Protein AF-A0A2T9YDT7-F1 (afdb_monomer)

Nearest PDB structures (foldseek):
  9im6-assembly1_A  TM=4.928E-01  e=2.756E+00  Homo sapiens

Mean predicted aligned error: 9.25 Å

Solvent-accessible surface area (backbone atoms only — not comparable to full-atom values): 8232 Å² total; per-residue (Å²): 131,86,78,79,76,84,79,72,53,72,66,52,49,55,39,41,59,27,27,26,85,87,45,56,68,69,45,27,51,57,24,61,72,49,42,63,63,53,52,59,74,64,73,41,48,63,58,45,51,58,42,60,77,45,43,34,58,70,54,47,46,48,38,34,56,48,8,53,52,25,41,72,71,14,84,89,35,65,70,45,24,52,54,8,51,53,30,34,51,54,33,50,52,53,52,50,52,37,63,76,50,34,44,71,74,54,26,54,51,50,52,52,53,51,32,68,66,69,77,42,94,54,68,71,64,51,53,70,74,32,44,74,57,47,49,49,49,48,45,51,68,71,63,44,77,87,74,124

Secondary structure (DSSP, 8-state):
---------HHHHHHHHHTSTTS-HHHHHHHHHHHHHHHHHH--HHHHHHHHTTS-HHHHHHHHHHHHHHHHTTTT-HHHHHHHHHHHHHHHHHHHHHHHHS-HHHHHHHHHHHHHHHT-SSTHHHHHHSHHHHHHHHHHHHHTTT--

Sequence (148 aa):
MEHKQYIPTIELLNCSKLLTKKTTDDQKIAGLMVLPYILNKESSKDAYEYVFKRMDWGFVKRIFVSGFKNIDNGSDNTSLAEKGSQYLHIASSIIALFLCNGKEDTVDLVIQNLCCALMVKSIDKILNIAEDWLENTIKVLQSGIFLN

Structure (mmCIF, N/CA/C/O backbone):
data_AF-A0A2T9YDT7-F1
#
_entry.id   AF-A0A2T9YDT7-F1
#
loop_
_atom_site.group_PDB
_atom_site.id
_atom_site.type_symbol
_atom_site.label_atom_id
_atom_site.label_alt_id
_atom_site.label_comp_id
_atom_site.label_asym_id
_atom_site.label_entity_id
_atom_site.label_seq_id
_atom_site.pdbx_PDB_ins_code
_atom_site.Cartn_x
_atom_site.Cartn_y
_atom_site.Cartn_z
_atom_site.occupancy
_atom_site.B_iso_or_equiv
_atom_site.auth_seq_id
_atom_site.auth_comp_id
_atom_site.auth_asym_id
_ato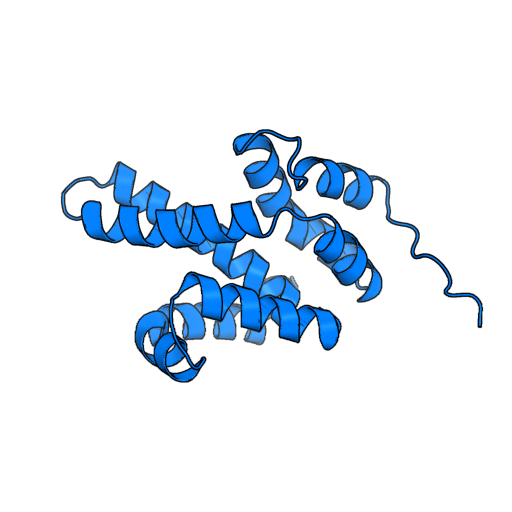m_site.auth_atom_id
_atom_site.pdbx_PDB_model_num
ATOM 1 N N . MET A 1 1 ? -27.531 4.367 13.186 1.00 39.47 1 MET A N 1
ATOM 2 C CA . MET A 1 1 ? -26.372 3.726 13.840 1.00 39.47 1 MET A CA 1
ATOM 3 C C . MET A 1 1 ? -25.201 4.674 13.692 1.00 39.47 1 MET A C 1
ATOM 5 O O . MET A 1 1 ? -24.821 4.962 12.566 1.00 39.47 1 MET A O 1
ATOM 9 N N . GLU A 1 2 ? -24.704 5.240 14.788 1.00 40.47 2 GLU A N 1
ATOM 10 C CA . GLU A 1 2 ? -23.510 6.086 14.746 1.00 40.47 2 GLU A CA 1
ATOM 11 C C . GLU A 1 2 ? -22.314 5.221 14.331 1.00 40.47 2 GLU A C 1
ATOM 13 O O . GLU A 1 2 ? -21.936 4.288 15.041 1.00 40.47 2 GLU A O 1
ATOM 18 N N . HIS A 1 3 ? -21.732 5.494 13.162 1.00 50.38 3 HIS A N 1
ATOM 19 C CA . HIS A 1 3 ? -20.431 4.938 12.815 1.00 50.38 3 HIS A CA 1
ATOM 20 C C . HIS A 1 3 ? -19.418 5.512 13.806 1.00 50.38 3 HIS A C 1
ATOM 22 O O . HIS A 1 3 ? -19.025 6.671 13.681 1.00 50.38 3 HIS A O 1
ATOM 28 N N . LYS A 1 4 ? -19.007 4.722 14.806 1.00 60.88 4 LYS A N 1
ATOM 29 C CA . LYS A 1 4 ? -17.876 5.091 15.662 1.00 60.88 4 LYS A CA 1
ATOM 30 C C . LYS A 1 4 ? -16.668 5.330 14.762 1.00 60.88 4 LYS A C 1
ATOM 32 O O . LYS A 1 4 ? -16.167 4.412 14.116 1.00 60.88 4 LYS A O 1
ATOM 37 N N . GLN A 1 5 ? -16.246 6.585 14.686 1.00 78.19 5 GLN A N 1
ATOM 38 C CA . GLN A 1 5 ? -15.074 6.986 13.932 1.00 78.19 5 GLN A CA 1
ATOM 39 C C . GLN A 1 5 ? -13.837 6.388 14.605 1.00 78.19 5 GLN A C 1
ATOM 41 O O . GLN A 1 5 ? -13.600 6.619 15.789 1.00 78.19 5 GLN A O 1
ATOM 46 N N . TYR A 1 6 ? -13.059 5.610 13.855 1.00 88.75 6 TYR A N 1
ATOM 47 C CA . TYR A 1 6 ? -11.787 5.081 14.336 1.00 88.75 6 TYR A CA 1
ATOM 48 C C . TYR A 1 6 ? -10.815 6.226 14.664 1.00 88.75 6 TYR A C 1
ATOM 50 O O . TYR A 1 6 ? -10.687 7.185 13.893 1.00 88.75 6 TYR A O 1
ATOM 58 N N . ILE A 1 7 ? -10.137 6.113 15.808 1.00 91.69 7 ILE A N 1
ATOM 59 C CA . ILE A 1 7 ? -9.177 7.095 16.315 1.00 91.69 7 ILE A CA 1
ATOM 60 C C . ILE A 1 7 ? -7.772 6.490 16.166 1.00 91.69 7 ILE A C 1
ATOM 62 O O . ILE A 1 7 ? -7.462 5.544 16.887 1.00 91.69 7 ILE A O 1
ATOM 66 N N . PRO A 1 8 ? -6.930 6.998 15.246 1.00 92.94 8 PRO A N 1
ATOM 67 C CA . PRO A 1 8 ? -5.586 6.469 15.027 1.00 92.94 8 PRO A CA 1
ATOM 68 C C . PRO A 1 8 ? -4.645 6.832 16.181 1.00 92.94 8 PRO A C 1
ATOM 70 O O . PRO A 1 8 ? -4.767 7.910 16.775 1.00 92.94 8 PRO A O 1
ATOM 73 N N . THR A 1 9 ? -3.635 5.999 16.432 1.00 95.00 9 THR A N 1
ATOM 74 C CA . THR A 1 9 ? -2.496 6.403 17.270 1.00 95.00 9 THR A CA 1
ATOM 75 C C . THR A 1 9 ? -1.742 7.587 16.655 1.00 95.00 9 THR A C 1
ATOM 77 O O . THR A 1 9 ? -1.838 7.869 15.458 1.00 95.00 9 THR A O 1
ATOM 80 N N . ILE A 1 10 ? -0.942 8.292 17.464 1.00 94.94 10 ILE A N 1
ATOM 81 C CA . ILE A 1 10 ? -0.092 9.393 16.974 1.00 94.94 10 ILE A CA 1
ATOM 82 C C . ILE A 1 10 ? 0.893 8.886 15.905 1.00 94.94 10 ILE A C 1
ATOM 84 O O . ILE A 1 10 ? 1.123 9.574 14.908 1.00 94.94 10 ILE A O 1
ATOM 88 N N . GLU A 1 11 ? 1.434 7.677 16.082 1.00 95.81 11 GLU A N 1
ATOM 89 C CA . GLU A 1 11 ? 2.342 7.030 15.127 1.00 95.81 11 GLU A CA 1
ATOM 90 C C . GLU A 1 11 ? 1.651 6.803 13.776 1.00 95.81 11 GLU A C 1
ATOM 92 O O . GLU A 1 11 ? 2.143 7.265 12.742 1.00 95.81 11 GLU A O 1
ATOM 97 N N . LEU A 1 12 ? 0.465 6.183 13.783 1.00 95.81 12 LEU A N 1
ATOM 98 C CA . LEU A 1 12 ? -0.314 5.936 12.571 1.00 95.81 12 LEU A CA 1
ATOM 99 C C . LEU A 1 12 ? -0.787 7.234 11.916 1.00 95.81 12 LEU A C 1
ATOM 101 O O . LEU A 1 12 ? -0.746 7.373 10.692 1.00 95.81 12 LEU A O 1
ATOM 105 N N . LEU A 1 13 ? -1.193 8.220 12.717 1.00 95.69 13 LEU A N 1
ATOM 106 C CA . LEU A 1 13 ? -1.575 9.539 12.231 1.00 95.69 13 LEU A CA 1
ATOM 107 C C . LEU A 1 13 ? -0.414 10.200 11.482 1.00 95.69 13 LEU A C 1
ATOM 109 O O . LEU A 1 13 ? -0.606 10.678 10.363 1.00 95.69 13 LEU A O 1
ATOM 113 N N . ASN A 1 14 ? 0.783 10.211 12.065 1.00 96.06 14 ASN A N 1
ATOM 114 C CA . ASN A 1 14 ? 1.959 10.818 11.449 1.00 96.06 14 ASN A CA 1
ATOM 115 C C . ASN A 1 14 ? 2.399 10.061 10.195 1.00 96.06 14 ASN A C 1
ATOM 117 O O . ASN A 1 14 ? 2.615 10.698 9.165 1.00 96.06 14 ASN A O 1
ATOM 121 N N . CYS A 1 15 ? 2.431 8.728 10.239 1.00 96.69 15 CYS A N 1
ATOM 122 C CA . CYS A 1 15 ? 2.699 7.903 9.064 1.00 96.69 15 CYS A CA 1
ATOM 123 C C . CYS A 1 15 ? 1.690 8.196 7.941 1.00 96.69 15 CYS A C 1
ATOM 125 O O . CYS A 1 15 ? 2.082 8.509 6.820 1.00 96.69 15 CYS A O 1
ATOM 127 N N . SER A 1 16 ? 0.388 8.230 8.245 1.00 95.12 16 SER A N 1
ATOM 128 C CA . SER A 1 16 ? -0.658 8.473 7.242 1.00 95.12 16 SER A CA 1
ATOM 129 C C . SER A 1 16 ? -0.547 9.835 6.548 1.00 95.12 16 SER A C 1
ATOM 131 O O . SER A 1 16 ? -0.898 9.946 5.375 1.00 95.12 16 SER A O 1
ATOM 133 N N . LYS A 1 17 ? -0.012 10.866 7.222 1.00 96.12 17 LYS A N 1
ATOM 134 C CA . LYS A 1 17 ? 0.245 12.181 6.608 1.00 96.12 17 LYS A CA 1
ATOM 135 C C . LYS A 1 17 ? 1.316 12.100 5.521 1.00 96.12 17 LYS A C 1
ATOM 137 O O . LYS A 1 17 ? 1.173 12.766 4.495 1.00 96.12 17 LYS A O 1
ATOM 142 N N . LEU A 1 18 ? 2.338 11.263 5.723 1.00 97.12 18 LEU A N 1
ATOM 143 C CA . LEU A 1 18 ? 3.418 11.033 4.758 1.00 97.12 18 LEU A CA 1
ATOM 144 C C . LEU A 1 18 ? 2.925 10.363 3.475 1.00 97.12 18 LEU A C 1
ATOM 146 O O . LEU A 1 18 ? 3.512 10.568 2.419 1.00 97.12 18 LEU A O 1
ATOM 150 N N . LEU A 1 19 ? 1.837 9.598 3.558 1.00 96.50 19 LEU A N 1
ATOM 151 C CA . LEU A 1 19 ? 1.317 8.778 2.465 1.00 96.50 19 LEU A CA 1
ATOM 152 C C . LEU A 1 19 ? 0.337 9.513 1.544 1.00 96.50 19 LEU A C 1
ATOM 154 O O . LEU A 1 19 ? -0.165 8.921 0.592 1.00 96.50 19 LEU A O 1
ATOM 158 N N . THR A 1 20 ? 0.033 10.783 1.817 1.00 95.06 20 THR A N 1
ATOM 159 C CA . THR A 1 20 ? -0.957 11.544 1.043 1.00 95.06 20 THR A CA 1
ATOM 160 C C . THR A 1 20 ? -0.388 12.085 -0.271 1.00 95.06 20 THR A C 1
ATOM 162 O O . THR A 1 20 ? 0.817 12.201 -0.458 1.00 95.06 20 THR A O 1
ATOM 165 N N . LYS A 1 21 ? -1.261 12.536 -1.180 1.00 92.19 21 LYS A N 1
ATOM 166 C CA . LYS A 1 21 ? -0.855 13.185 -2.445 1.00 92.19 21 LYS A CA 1
ATOM 167 C C . LYS A 1 21 ? -0.039 14.478 -2.272 1.00 92.19 21 LYS A C 1
ATOM 169 O O . LYS A 1 21 ? 0.529 14.959 -3.244 1.00 92.19 21 LYS A O 1
ATOM 174 N N . LYS A 1 22 ? -0.027 15.076 -1.075 1.00 93.50 22 LYS A N 1
ATOM 175 C CA . LYS A 1 22 ? 0.592 16.387 -0.808 1.00 93.50 22 LYS A CA 1
ATOM 176 C C . LYS A 1 22 ? 2.076 16.306 -0.438 1.00 93.50 22 LYS A C 1
ATOM 178 O O . LYS A 1 22 ? 2.717 17.344 -0.324 1.00 93.50 22 LYS A O 1
ATOM 183 N N . THR A 1 23 ? 2.602 15.110 -0.202 1.00 95.12 23 THR A N 1
ATOM 184 C CA . THR A 1 23 ? 3.982 14.891 0.248 1.00 95.12 23 THR A CA 1
ATOM 185 C C . THR A 1 23 ? 4.903 14.561 -0.918 1.00 95.12 23 THR A C 1
ATOM 187 O O . THR A 1 23 ? 4.444 14.277 -2.029 1.00 95.12 23 THR A O 1
ATOM 190 N N . THR A 1 24 ? 6.215 14.602 -0.692 1.00 96.56 24 THR A N 1
ATOM 191 C CA . THR A 1 24 ? 7.211 14.191 -1.692 1.00 96.56 24 THR A CA 1
ATOM 192 C C . THR A 1 24 ? 7.227 12.673 -1.859 1.00 96.56 24 THR A C 1
ATOM 194 O O . THR A 1 24 ? 6.625 11.939 -1.073 1.00 96.56 24 THR A O 1
ATOM 197 N N . ASP A 1 25 ? 7.864 12.171 -2.913 1.00 94.69 25 ASP A N 1
ATOM 198 C CA . ASP A 1 25 ? 7.962 10.724 -3.125 1.00 94.69 25 ASP A CA 1
ATOM 199 C C . ASP A 1 25 ? 8.876 10.060 -2.082 1.00 94.69 25 ASP A C 1
ATOM 201 O O . ASP A 1 25 ? 8.504 9.018 -1.550 1.00 94.69 25 ASP A O 1
ATOM 205 N N . ASP A 1 26 ? 9.965 10.711 -1.661 1.00 94.88 26 ASP A N 1
ATOM 206 C CA . ASP A 1 26 ? 10.828 10.217 -0.572 1.00 94.88 26 ASP A CA 1
ATOM 207 C C . ASP A 1 26 ? 10.072 10.090 0.757 1.00 94.88 26 ASP A C 1
ATOM 209 O O . ASP A 1 26 ? 10.209 9.097 1.472 1.00 94.88 26 ASP A O 1
ATOM 213 N N . GLN A 1 27 ? 9.210 11.064 1.070 1.00 96.56 27 GLN A N 1
ATOM 214 C CA . GLN A 1 27 ? 8.346 11.007 2.251 1.00 96.56 27 GLN A CA 1
ATOM 215 C C . GLN A 1 27 ? 7.366 9.834 2.176 1.00 96.56 27 GLN A C 1
ATOM 217 O O . GLN A 1 27 ? 7.162 9.146 3.177 1.00 96.56 27 GLN A O 1
ATOM 222 N N . LYS A 1 28 ? 6.782 9.577 0.999 1.00 97.12 28 LYS A N 1
ATOM 223 C CA . LYS A 1 28 ? 5.896 8.424 0.804 1.00 97.12 28 LYS A CA 1
ATOM 224 C C . LYS A 1 28 ? 6.660 7.114 0.947 1.00 97.12 28 LYS A C 1
ATOM 226 O O . LYS A 1 28 ? 6.160 6.233 1.632 1.00 97.12 28 LYS A O 1
ATOM 231 N N . ILE A 1 29 ? 7.858 6.987 0.369 1.00 95.19 29 ILE A N 1
ATOM 232 C CA . ILE A 1 29 ? 8.700 5.789 0.529 1.00 95.19 29 ILE A CA 1
ATOM 233 C C . ILE A 1 29 ? 8.994 5.541 2.005 1.00 95.19 29 ILE A C 1
ATOM 235 O O . ILE A 1 29 ? 8.716 4.449 2.494 1.00 95.19 29 ILE A O 1
ATOM 239 N N . ALA A 1 30 ? 9.465 6.559 2.730 1.00 95.06 30 ALA A N 1
ATOM 240 C CA . ALA A 1 30 ? 9.722 6.443 4.162 1.00 95.06 30 ALA A CA 1
ATOM 241 C C . ALA A 1 30 ? 8.463 6.001 4.928 1.00 95.06 30 ALA A C 1
ATOM 243 O O . ALA A 1 30 ? 8.529 5.096 5.756 1.00 95.06 30 ALA A O 1
ATOM 244 N N . GLY A 1 31 ? 7.304 6.585 4.601 1.00 96.25 31 GLY A N 1
ATOM 245 C CA . GLY A 1 31 ? 6.013 6.188 5.157 1.00 96.25 31 GLY A CA 1
ATOM 246 C C . GLY A 1 31 ? 5.658 4.726 4.872 1.00 96.25 31 GLY A C 1
ATOM 247 O O . GLY A 1 31 ? 5.283 4.007 5.793 1.00 96.25 31 GLY A O 1
ATOM 248 N N . LEU A 1 32 ? 5.799 4.265 3.625 1.00 95.38 32 LEU A N 1
ATOM 249 C CA . LEU A 1 32 ? 5.474 2.891 3.224 1.00 95.38 32 LEU A CA 1
ATOM 250 C C . LEU A 1 32 ? 6.410 1.867 3.877 1.00 95.38 32 LEU A C 1
ATOM 252 O O . LEU A 1 32 ? 5.961 0.784 4.230 1.00 95.38 32 LEU A O 1
ATOM 256 N N . MET A 1 33 ? 7.684 2.203 4.086 1.00 92.69 33 MET A N 1
ATOM 257 C CA . MET A 1 33 ? 8.638 1.300 4.738 1.00 92.69 33 MET A CA 1
ATOM 258 C C . MET A 1 33 ? 8.305 1.050 6.213 1.00 92.69 33 MET A C 1
ATOM 260 O O . MET A 1 33 ? 8.492 -0.060 6.702 1.00 92.69 33 MET A O 1
ATOM 264 N N . VAL A 1 34 ? 7.799 2.060 6.930 1.00 93.94 34 VAL A N 1
ATOM 265 C CA . VAL A 1 34 ? 7.464 1.927 8.362 1.00 93.94 34 VAL A CA 1
ATOM 266 C C . VAL A 1 34 ? 6.025 1.476 8.608 1.00 93.94 34 VAL A C 1
ATOM 268 O O . VAL A 1 34 ? 5.712 0.978 9.690 1.00 93.94 34 VAL A O 1
ATOM 271 N N . LEU A 1 35 ? 5.138 1.645 7.624 1.00 94.81 35 LEU A N 1
ATOM 272 C CA . LEU A 1 35 ? 3.708 1.386 7.769 1.00 94.81 35 LEU A CA 1
ATOM 273 C C . LEU A 1 35 ? 3.374 -0.043 8.251 1.00 94.81 35 LEU A C 1
ATOM 275 O O . LEU A 1 35 ? 2.557 -0.143 9.170 1.00 94.81 35 LEU A O 1
ATOM 279 N N . PRO A 1 36 ? 3.971 -1.132 7.712 1.00 91.31 36 PRO A N 1
ATOM 280 C CA . PRO A 1 36 ? 3.655 -2.492 8.154 1.00 91.31 36 PRO A CA 1
ATOM 281 C C . PRO A 1 36 ? 3.874 -2.688 9.654 1.00 91.31 36 PRO A C 1
ATOM 283 O O . PRO A 1 36 ? 3.031 -3.261 10.338 1.00 91.31 36 PRO A O 1
ATOM 286 N N . TYR A 1 37 ? 4.969 -2.141 10.183 1.00 90.44 37 TYR A N 1
ATOM 287 C CA . TYR A 1 37 ? 5.299 -2.229 11.601 1.00 90.44 37 TYR A CA 1
ATOM 288 C C . TYR A 1 37 ? 4.271 -1.505 12.480 1.00 90.44 37 TYR A C 1
ATOM 290 O O . TYR A 1 37 ? 3.841 -2.039 13.502 1.00 90.44 37 TYR A O 1
ATOM 298 N N . ILE A 1 38 ? 3.834 -0.310 12.071 1.00 93.00 38 ILE A N 1
ATOM 299 C CA . ILE A 1 38 ? 2.837 0.469 12.819 1.00 93.00 38 ILE A CA 1
ATOM 300 C C . ILE A 1 38 ? 1.473 -0.234 12.794 1.00 93.00 38 ILE A C 1
ATOM 302 O O . ILE A 1 38 ? 0.827 -0.366 13.831 1.00 93.00 38 ILE A O 1
ATOM 306 N N . LEU A 1 39 ? 1.042 -0.729 11.629 1.00 90.19 39 LEU A N 1
ATOM 307 C CA . LEU A 1 39 ? -0.242 -1.424 11.498 1.00 90.19 39 LEU A CA 1
ATOM 308 C C . LEU A 1 39 ? -0.270 -2.768 12.239 1.00 90.19 39 LEU A C 1
ATOM 310 O O . LEU A 1 39 ? -1.309 -3.123 12.797 1.00 90.19 39 LEU A O 1
ATOM 314 N N . ASN A 1 40 ? 0.860 -3.478 12.315 1.00 85.88 40 ASN A N 1
ATOM 315 C CA . ASN A 1 40 ? 0.961 -4.716 13.088 1.00 85.88 40 ASN A CA 1
ATOM 316 C C . ASN A 1 40 ? 0.707 -4.467 14.588 1.00 85.88 40 ASN A C 1
ATOM 318 O O . ASN A 1 40 ? -0.051 -5.200 15.222 1.00 85.88 40 ASN A O 1
ATOM 322 N N . LYS A 1 41 ? 1.246 -3.372 15.147 1.00 86.25 41 LYS A N 1
ATOM 323 C CA . LYS A 1 41 ? 0.999 -2.985 16.550 1.00 86.25 41 LYS A CA 1
ATOM 324 C C . LYS A 1 41 ? -0.464 -2.674 16.849 1.00 86.25 41 LYS A C 1
ATOM 326 O O . LYS A 1 41 ? -0.935 -2.966 17.942 1.00 86.25 41 LYS A O 1
ATOM 331 N N . GLU A 1 42 ? -1.165 -2.049 15.908 1.00 82.25 42 GLU A N 1
ATOM 332 C CA . GLU A 1 42 ? -2.571 -1.673 16.086 1.00 82.25 42 GLU A CA 1
ATOM 333 C C . GLU A 1 42 ? -3.510 -2.886 16.000 1.00 82.25 42 GLU A C 1
ATOM 335 O O . GLU A 1 42 ? -4.569 -2.874 16.624 1.00 82.25 42 GLU A O 1
ATOM 340 N N . SER A 1 43 ? -3.136 -3.930 15.241 1.00 76.25 43 SER A N 1
ATOM 341 C CA . SER A 1 43 ? -3.872 -5.205 15.125 1.00 76.25 43 SER A CA 1
ATOM 342 C C . SER A 1 43 ? -5.390 -5.044 14.890 1.00 76.25 43 SER A C 1
ATOM 344 O O . SER A 1 43 ? -6.201 -5.861 15.325 1.00 76.25 43 SER A O 1
ATOM 346 N N . SER A 1 44 ? -5.799 -3.983 14.184 1.00 86.69 44 SER A N 1
ATOM 347 C CA . SER A 1 44 ? -7.206 -3.623 13.968 1.00 86.69 44 SER A CA 1
ATOM 348 C C . SER A 1 44 ? -7.502 -3.378 12.495 1.00 86.69 44 SER A C 1
ATOM 350 O O . SER A 1 44 ? -6.893 -2.506 11.880 1.00 86.69 44 SER A O 1
ATOM 352 N N . LYS A 1 45 ? -8.509 -4.071 11.941 1.00 87.25 45 LYS A N 1
ATOM 353 C CA . LYS A 1 45 ? -8.977 -3.867 10.553 1.00 87.25 45 LYS A CA 1
ATOM 354 C C . LYS A 1 45 ? -9.408 -2.422 10.268 1.00 87.25 45 LYS A C 1
ATOM 356 O O . LYS A 1 45 ? -9.306 -1.964 9.131 1.00 87.25 45 LYS A O 1
ATOM 361 N N . ASP A 1 46 ? -9.862 -1.687 11.284 1.00 91.19 46 ASP A N 1
ATOM 362 C CA . ASP A 1 46 ? -10.213 -0.270 11.144 1.00 91.19 46 ASP A CA 1
ATOM 363 C C . ASP A 1 46 ? -8.984 0.622 10.910 1.00 91.19 46 ASP A C 1
ATOM 365 O O . ASP A 1 46 ? -9.086 1.620 10.195 1.00 91.19 46 ASP A O 1
ATOM 369 N N . ALA A 1 47 ? -7.814 0.243 11.437 1.00 92.81 47 ALA A N 1
ATOM 370 C CA . ALA A 1 47 ? -6.551 0.941 11.197 1.00 92.81 47 ALA A CA 1
ATOM 371 C C . ALA A 1 47 ? -6.113 0.815 9.730 1.00 92.81 47 ALA A C 1
ATOM 373 O O . ALA A 1 47 ? -5.738 1.807 9.099 1.00 92.81 47 ALA A O 1
ATOM 374 N N . TYR A 1 48 ? -6.241 -0.387 9.155 1.00 92.19 48 TYR A N 1
ATOM 375 C CA . TYR A 1 48 ? -5.998 -0.619 7.729 1.00 92.19 48 TYR A CA 1
ATOM 376 C C . TYR A 1 48 ? -6.943 0.240 6.882 1.00 92.19 48 TYR A C 1
ATOM 378 O O . TYR A 1 48 ? -6.489 1.020 6.049 1.00 92.19 48 TYR A O 1
ATOM 386 N N . GLU A 1 49 ? -8.247 0.205 7.155 1.00 91.88 49 GLU A N 1
ATOM 387 C CA . GLU A 1 49 ? -9.241 1.025 6.451 1.00 91.88 49 GLU A CA 1
ATOM 388 C C . GLU A 1 49 ? -8.943 2.538 6.553 1.00 91.88 49 GLU A C 1
ATOM 390 O O . GLU A 1 49 ? -9.073 3.292 5.583 1.00 91.88 49 GLU A O 1
ATOM 395 N N . TYR A 1 50 ? -8.512 2.999 7.732 1.00 93.88 50 TYR A N 1
ATOM 396 C CA . TYR A 1 50 ? -8.142 4.391 7.978 1.00 93.88 50 TYR A CA 1
ATOM 397 C C . TYR A 1 50 ? -6.983 4.852 7.086 1.00 93.88 50 TYR A C 1
ATOM 399 O O . TYR A 1 50 ? -7.049 5.955 6.522 1.00 93.88 50 TYR A O 1
ATOM 407 N N . VAL A 1 51 ? -5.937 4.030 6.957 1.00 94.69 51 VAL A N 1
ATOM 408 C CA . VAL A 1 51 ? -4.775 4.331 6.110 1.00 94.69 51 VAL A CA 1
ATOM 409 C C . VAL A 1 51 ? -5.128 4.193 4.638 1.00 94.69 51 VAL A C 1
ATOM 411 O O . VAL A 1 51 ? -4.792 5.086 3.859 1.00 94.69 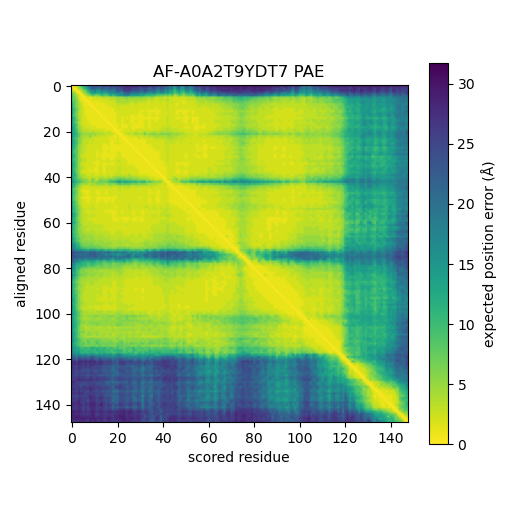51 VAL A O 1
ATOM 414 N N . PHE A 1 52 ? -5.852 3.135 4.270 1.00 93.12 52 PHE A N 1
ATOM 415 C CA . PHE A 1 52 ? -6.267 2.854 2.898 1.00 93.12 52 PHE A CA 1
ATOM 416 C C . PHE A 1 52 ? -6.903 4.084 2.242 1.00 93.12 52 PHE A C 1
ATOM 418 O O . PHE A 1 52 ? -6.502 4.491 1.154 1.00 93.12 52 PHE A O 1
ATOM 425 N N . LYS A 1 53 ? -7.835 4.734 2.952 1.00 91.19 53 LYS A N 1
ATOM 426 C CA . LYS A 1 53 ? -8.562 5.926 2.485 1.00 91.19 53 LYS A CA 1
ATOM 427 C C . LYS A 1 53 ? -7.696 7.175 2.295 1.00 91.19 53 LYS A C 1
ATOM 429 O O . LYS A 1 53 ? -8.113 8.102 1.606 1.00 91.19 53 LYS A O 1
ATOM 434 N N . ARG A 1 54 ? -6.531 7.247 2.940 1.00 92.62 54 ARG A N 1
ATOM 435 C CA . ARG A 1 54 ? -5.637 8.424 2.927 1.00 92.62 54 ARG A CA 1
ATOM 436 C C . ARG A 1 54 ? -4.430 8.245 2.020 1.00 92.62 54 ARG A C 1
ATOM 438 O O . ARG A 1 54 ? -3.834 9.239 1.604 1.00 92.62 54 ARG A O 1
ATOM 445 N N . MET A 1 55 ? -4.068 6.999 1.746 1.00 93.56 55 MET A N 1
ATOM 446 C CA . MET A 1 55 ? -2.891 6.653 0.975 1.00 93.56 55 MET A CA 1
ATOM 447 C C . MET A 1 55 ? -3.047 7.043 -0.497 1.00 93.56 55 MET A C 1
ATOM 449 O O . MET A 1 55 ? -4.078 6.809 -1.129 1.00 93.56 55 MET A O 1
ATOM 453 N N . ASP A 1 56 ? -1.993 7.622 -1.068 1.00 94.44 56 ASP A N 1
ATOM 454 C CA . ASP A 1 56 ? -1.884 7.846 -2.503 1.00 94.44 56 ASP A CA 1
ATOM 455 C C . ASP A 1 56 ? -1.594 6.523 -3.224 1.00 94.44 56 ASP A C 1
ATOM 457 O O . ASP A 1 56 ? -0.456 6.198 -3.564 1.00 94.44 56 ASP A O 1
ATOM 461 N N . TRP A 1 57 ? -2.648 5.760 -3.502 1.00 89.75 57 TRP A N 1
ATOM 462 C CA . TRP A 1 57 ? -2.575 4.545 -4.319 1.00 89.75 57 TRP A CA 1
ATOM 463 C C . TRP A 1 57 ? -2.026 4.799 -5.728 1.00 89.75 57 TRP A C 1
ATOM 465 O O . TRP A 1 57 ? -1.423 3.911 -6.331 1.00 89.75 57 TRP A O 1
ATOM 475 N N . GLY A 1 58 ? -2.156 6.031 -6.234 1.00 89.81 58 GLY A N 1
ATOM 476 C CA . GLY A 1 58 ? -1.514 6.442 -7.475 1.00 89.81 58 GLY A CA 1
ATOM 477 C C . GLY A 1 58 ? 0.009 6.364 -7.378 1.00 89.81 58 GLY A C 1
ATOM 478 O O . GLY A 1 58 ? 0.653 5.950 -8.338 1.00 89.81 58 GLY A O 1
ATOM 479 N N . PHE A 1 59 ? 0.591 6.710 -6.228 1.00 93.88 59 PHE A N 1
ATOM 480 C CA . PHE A 1 59 ? 2.023 6.554 -5.983 1.00 93.88 59 PHE A CA 1
ATOM 481 C C . PHE A 1 59 ? 2.436 5.084 -5.884 1.00 93.88 59 PHE A C 1
ATOM 483 O O . PHE A 1 59 ? 3.378 4.696 -6.570 1.00 93.88 59 PHE A O 1
ATOM 490 N N . VAL A 1 60 ? 1.702 4.258 -5.127 1.00 90.94 60 VAL A N 1
ATOM 491 C CA . VAL A 1 60 ? 1.969 2.806 -5.023 1.00 90.94 60 VAL A CA 1
ATOM 492 C C . VAL A 1 60 ? 1.981 2.160 -6.414 1.00 90.94 60 VAL A C 1
ATOM 494 O O . VAL A 1 60 ? 2.920 1.451 -6.769 1.00 90.94 60 VAL A O 1
ATOM 497 N N . LYS A 1 61 ? 1.004 2.501 -7.263 1.00 85.19 61 LYS A N 1
ATOM 498 C CA . LYS A 1 61 ? 0.975 2.079 -8.670 1.00 85.19 61 LYS A CA 1
ATOM 499 C C . LYS A 1 61 ? 2.188 2.582 -9.462 1.00 85.19 61 LYS A C 1
ATOM 501 O O . LYS A 1 61 ? 2.755 1.817 -10.239 1.00 85.19 61 LYS A O 1
ATOM 506 N N . ARG A 1 62 ? 2.598 3.847 -9.293 1.00 88.50 62 ARG A N 1
ATOM 507 C CA . ARG A 1 62 ? 3.766 4.412 -9.997 1.00 88.50 62 ARG A CA 1
ATOM 508 C C . ARG A 1 62 ? 5.055 3.676 -9.642 1.00 88.50 62 ARG A C 1
ATOM 510 O O . ARG A 1 62 ? 5.799 3.349 -10.564 1.00 88.50 62 ARG A O 1
ATOM 517 N N . ILE A 1 63 ? 5.315 3.403 -8.361 1.00 89.62 63 ILE A N 1
ATOM 518 C CA . ILE A 1 63 ? 6.535 2.687 -7.953 1.00 89.62 63 ILE A CA 1
ATOM 519 C C . ILE A 1 63 ? 6.501 1.230 -8.419 1.00 89.62 63 ILE A C 1
ATOM 521 O O . ILE A 1 63 ? 7.514 0.742 -8.903 1.00 89.62 63 ILE A O 1
ATOM 525 N N . PHE A 1 64 ? 5.334 0.582 -8.409 1.00 82.38 64 PHE A N 1
ATOM 526 C CA . PHE A 1 64 ? 5.179 -0.775 -8.930 1.00 82.38 64 PHE A CA 1
ATOM 527 C C . PHE A 1 64 ? 5.499 -0.851 -10.433 1.00 82.38 64 PHE A C 1
ATOM 529 O O . PHE A 1 64 ? 6.352 -1.621 -10.856 1.00 82.38 64 PHE A O 1
ATOM 536 N N . VAL A 1 65 ? 4.904 0.026 -11.251 1.00 79.75 65 VAL A N 1
ATOM 537 C CA . VAL A 1 65 ? 5.175 0.074 -12.703 1.00 79.75 65 VAL A CA 1
ATOM 538 C C . VAL A 1 65 ? 6.618 0.489 -13.005 1.00 79.75 65 VAL A C 1
ATOM 540 O O . VAL A 1 65 ? 7.240 -0.050 -13.918 1.00 79.75 65 VAL A O 1
ATOM 543 N N . SER A 1 66 ? 7.164 1.450 -12.255 1.00 82.69 66 SER A N 1
ATOM 544 C CA . SER A 1 66 ? 8.562 1.880 -12.415 1.00 82.69 66 SER A CA 1
ATOM 545 C C . SER A 1 66 ? 9.538 0.769 -12.042 1.00 82.69 66 SER A C 1
ATOM 547 O O . SER A 1 66 ? 10.582 0.647 -12.670 1.00 82.69 66 SER A O 1
ATOM 549 N N . GLY A 1 67 ? 9.179 -0.052 -11.057 1.00 78.38 67 GLY A N 1
ATOM 550 C CA . GLY A 1 67 ? 9.930 -1.225 -10.647 1.00 78.38 67 GLY A CA 1
ATOM 551 C C . GLY A 1 67 ? 10.159 -2.200 -11.801 1.00 78.38 67 GLY A C 1
ATOM 552 O O . GLY A 1 67 ? 11.309 -2.482 -12.124 1.00 78.38 67 GLY A O 1
ATOM 553 N N . PHE A 1 68 ? 9.088 -2.608 -12.493 1.00 74.06 68 PHE A N 1
ATOM 554 C CA . PHE A 1 68 ? 9.186 -3.463 -13.686 1.00 74.06 68 PHE A CA 1
ATOM 555 C C . PHE A 1 68 ? 10.045 -2.829 -14.780 1.00 74.06 68 PHE A C 1
ATOM 557 O O . PHE A 1 68 ? 11.001 -3.438 -15.244 1.00 74.06 68 PHE A O 1
ATOM 564 N N . LYS A 1 69 ? 9.782 -1.561 -15.121 1.00 74.81 69 LYS A N 1
ATOM 565 C CA . LYS A 1 69 ? 10.555 -0.850 -16.152 1.00 74.81 69 LYS A CA 1
ATOM 566 C C . LYS A 1 69 ? 12.047 -0.781 -15.836 1.00 74.81 69 LYS A C 1
ATOM 568 O O . LYS A 1 69 ? 12.863 -0.845 -16.747 1.00 74.81 69 LYS A O 1
ATOM 573 N N . ASN A 1 70 ? 12.409 -0.590 -14.572 1.00 74.25 70 ASN A N 1
ATOM 574 C CA . ASN A 1 70 ? 13.805 -0.490 -14.158 1.00 74.25 70 ASN A CA 1
ATOM 575 C C . ASN A 1 70 ? 14.518 -1.847 -14.182 1.00 74.25 70 ASN A C 1
ATOM 577 O O . ASN A 1 70 ? 15.715 -1.876 -14.443 1.00 74.25 70 ASN A O 1
ATOM 581 N N . ILE A 1 71 ? 13.798 -2.944 -13.931 1.00 68.62 71 ILE A N 1
ATOM 582 C CA . ILE A 1 71 ? 14.331 -4.302 -14.093 1.00 68.62 71 ILE A CA 1
ATOM 583 C C . ILE A 1 71 ? 14.515 -4.618 -15.578 1.00 68.62 71 ILE A C 1
ATOM 585 O O . ILE A 1 71 ? 15.611 -5.004 -15.974 1.00 68.62 71 ILE A O 1
ATOM 589 N N . ASP A 1 72 ? 13.499 -4.367 -16.406 1.00 65.12 72 ASP A N 1
ATOM 590 C CA . ASP A 1 72 ? 13.545 -4.649 -17.847 1.00 65.12 72 ASP A CA 1
ATOM 591 C C . ASP A 1 72 ? 14.653 -3.854 -18.556 1.00 65.12 72 ASP A C 1
ATOM 593 O O . ASP A 1 72 ? 15.375 -4.385 -19.396 1.00 65.12 72 ASP A O 1
ATOM 597 N N . ASN A 1 73 ? 14.829 -2.580 -18.187 1.00 69.50 73 ASN A N 1
ATOM 598 C CA . ASN A 1 73 ? 15.880 -1.713 -18.733 1.00 69.50 73 ASN A CA 1
ATOM 599 C C . ASN A 1 73 ? 17.232 -1.863 -18.007 1.00 69.50 73 ASN A C 1
ATOM 601 O O . ASN A 1 73 ? 18.200 -1.188 -18.357 1.00 69.50 73 ASN A O 1
ATOM 605 N N . GLY A 1 74 ? 17.285 -2.674 -16.950 1.00 60.97 74 GLY A N 1
ATOM 606 C CA . GLY A 1 74 ? 18.430 -2.818 -16.055 1.00 60.97 74 GLY A CA 1
ATOM 607 C C . GLY A 1 74 ? 19.391 -3.939 -16.437 1.00 60.97 74 GLY A C 1
ATOM 608 O O . GLY A 1 74 ? 20.314 -4.187 -15.665 1.00 60.97 74 GLY A O 1
ATOM 609 N N . SER A 1 75 ? 19.213 -4.595 -17.593 1.0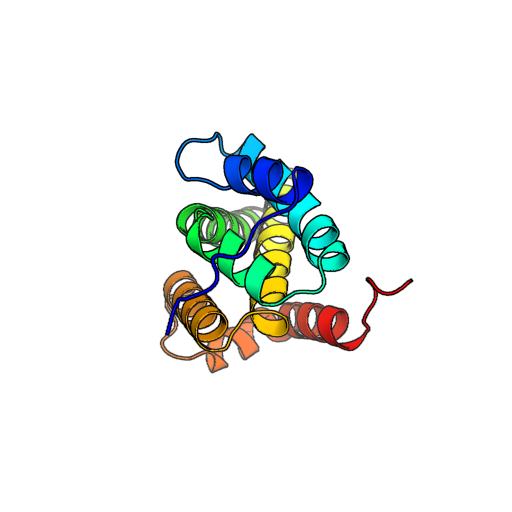0 60.34 75 SER A N 1
ATOM 610 C CA . SER A 1 75 ? 20.018 -5.756 -18.017 1.00 60.34 75 SER A 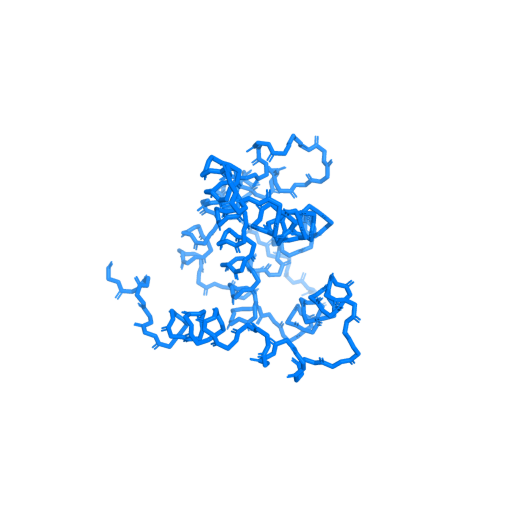CA 1
ATOM 611 C C . SER A 1 75 ? 21.531 -5.511 -17.962 1.00 60.34 75 SER A C 1
ATOM 613 O O . SER A 1 75 ? 22.275 -6.433 -17.646 1.00 60.34 75 SER A O 1
ATOM 615 N N . ASP A 1 76 ? 21.961 -4.262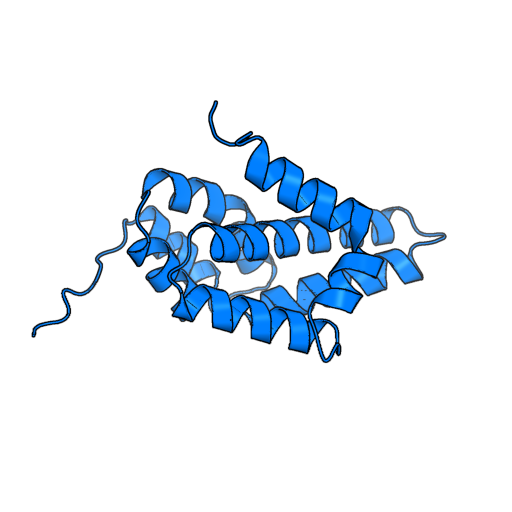 -18.177 1.00 62.41 76 ASP A N 1
ATOM 616 C CA . ASP A 1 76 ? 23.370 -3.842 -18.152 1.00 62.41 76 ASP A CA 1
ATOM 617 C C . ASP A 1 76 ? 23.685 -2.788 -17.067 1.00 62.41 76 ASP A C 1
ATOM 619 O O . ASP A 1 76 ? 24.811 -2.294 -16.978 1.00 62.41 76 ASP A O 1
ATOM 623 N N . ASN A 1 77 ? 22.706 -2.407 -16.234 1.00 76.44 77 ASN A N 1
ATOM 624 C CA . ASN A 1 77 ? 22.865 -1.383 -15.195 1.00 76.44 77 ASN A CA 1
ATOM 625 C C . ASN A 1 77 ? 22.361 -1.885 -13.838 1.00 76.44 77 ASN A C 1
ATOM 627 O O . ASN A 1 77 ? 21.193 -1.709 -13.477 1.00 76.44 77 ASN A O 1
ATOM 631 N N . THR A 1 78 ? 23.288 -2.444 -13.059 1.00 79.00 78 THR A N 1
ATOM 632 C CA . THR A 1 78 ? 23.035 -3.021 -11.732 1.00 79.00 78 THR A CA 1
ATOM 633 C C . THR A 1 78 ? 22.317 -2.053 -10.792 1.00 79.00 78 THR A C 1
ATOM 635 O O . THR A 1 78 ? 21.369 -2.445 -10.121 1.00 79.00 78 THR A O 1
ATOM 638 N N . SER A 1 79 ? 22.686 -0.768 -10.789 1.00 82.25 79 SER A N 1
ATOM 639 C CA . SER A 1 79 ? 22.058 0.229 -9.909 1.00 82.25 79 SER A CA 1
ATOM 640 C C . SER A 1 79 ? 20.587 0.474 -10.261 1.00 82.25 79 SER A C 1
ATOM 642 O O . SER A 1 79 ? 19.743 0.653 -9.377 1.00 82.25 79 SER A O 1
ATOM 644 N N . LEU A 1 80 ? 20.254 0.458 -11.555 1.00 75.31 80 LEU A N 1
ATOM 645 C CA . LEU A 1 80 ? 18.874 0.612 -12.007 1.00 75.31 80 LEU A CA 1
ATOM 646 C C . LEU A 1 80 ? 18.039 -0.621 -11.643 1.00 75.31 80 LEU A C 1
ATOM 648 O O . LEU A 1 80 ? 16.932 -0.468 -11.122 1.00 75.31 80 LEU A O 1
ATOM 652 N N . ALA A 1 81 ? 18.592 -1.820 -11.843 1.00 71.56 81 ALA A N 1
ATOM 653 C CA . ALA A 1 81 ? 17.950 -3.077 -11.471 1.00 71.56 81 ALA A CA 1
ATOM 654 C C . ALA A 1 81 ? 17.704 -3.175 -9.952 1.00 71.56 81 ALA A C 1
ATOM 656 O O . ALA A 1 81 ? 16.599 -3.519 -9.528 1.00 71.56 81 ALA A O 1
ATOM 657 N N . GLU A 1 82 ? 18.679 -2.788 -9.122 1.00 76.12 82 GLU A N 1
ATOM 658 C CA . GLU A 1 82 ? 18.546 -2.727 -7.658 1.00 76.12 82 GLU A CA 1
ATOM 659 C C . GLU A 1 82 ? 17.423 -1.781 -7.227 1.00 76.12 82 GLU A C 1
ATOM 661 O O . GLU A 1 82 ? 16.562 -2.145 -6.421 1.00 76.12 82 GLU A O 1
ATOM 666 N N . LYS A 1 83 ? 17.378 -0.578 -7.809 1.00 80.44 83 LYS A N 1
ATOM 667 C CA . LYS A 1 83 ? 16.306 0.389 -7.550 1.00 80.44 83 LYS A CA 1
ATOM 668 C C . LYS A 1 83 ? 14.940 -0.154 -7.976 1.00 80.44 83 LYS A C 1
ATOM 670 O O . LYS A 1 83 ? 13.948 0.054 -7.277 1.00 80.44 83 LYS A O 1
ATOM 675 N N . GLY A 1 84 ? 14.879 -0.849 -9.113 1.00 77.25 84 GLY A N 1
ATOM 676 C CA . GLY A 1 84 ? 13.671 -1.523 -9.587 1.00 77.25 84 GLY A CA 1
ATOM 677 C C . GLY A 1 84 ? 13.171 -2.580 -8.602 1.00 77.25 84 GLY A C 1
ATOM 678 O O . GLY A 1 84 ? 12.003 -2.555 -8.212 1.00 77.25 84 GLY A O 1
ATOM 679 N N . SER A 1 85 ? 14.078 -3.435 -8.128 1.00 75.25 85 SER A N 1
ATOM 680 C CA . SER A 1 85 ? 13.799 -4.471 -7.129 1.00 75.25 85 SER A CA 1
ATOM 681 C C . SER A 1 85 ? 13.255 -3.883 -5.823 1.00 75.25 85 SER A C 1
ATOM 683 O O . SER A 1 85 ? 12.207 -4.313 -5.338 1.00 75.25 85 SER A O 1
ATOM 685 N N . GLN A 1 86 ? 13.881 -2.824 -5.298 1.00 82.62 86 GLN A N 1
ATOM 686 C CA . GLN A 1 86 ? 13.410 -2.139 -4.088 1.00 82.62 86 GLN A CA 1
ATOM 687 C C . GLN A 1 86 ? 11.986 -1.590 -4.246 1.00 82.62 86 GLN A C 1
ATOM 689 O O . GLN A 1 86 ? 11.148 -1.761 -3.359 1.00 82.62 86 GLN A O 1
ATOM 694 N N . TYR A 1 87 ? 11.687 -0.951 -5.380 1.00 84.94 87 TYR A N 1
ATOM 695 C CA . TYR A 1 87 ? 10.355 -0.407 -5.646 1.00 84.94 87 TYR A CA 1
ATOM 696 C C . TYR A 1 87 ? 9.284 -1.488 -5.733 1.00 84.94 87 TYR A C 1
ATOM 698 O O . TYR A 1 87 ? 8.204 -1.319 -5.158 1.00 84.94 87 TYR A O 1
ATOM 706 N N . LEU A 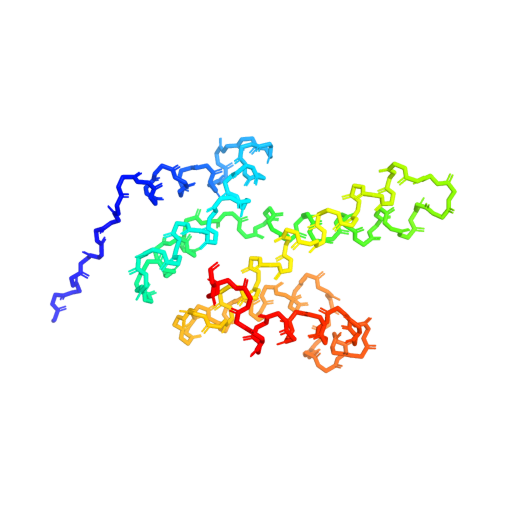1 88 ? 9.577 -2.602 -6.404 1.00 80.62 88 LEU A N 1
ATOM 707 C CA . LEU A 1 88 ? 8.644 -3.718 -6.460 1.00 80.62 88 LEU A CA 1
ATOM 708 C C . LEU A 1 88 ? 8.456 -4.366 -5.087 1.00 80.62 88 LEU A C 1
ATOM 710 O O . LEU A 1 88 ? 7.324 -4.699 -4.738 1.00 80.62 88 LEU A O 1
ATOM 714 N N . HIS A 1 89 ? 9.516 -4.502 -4.289 1.00 80.38 89 HIS A N 1
ATOM 715 C CA . HIS A 1 89 ? 9.425 -5.065 -2.944 1.00 80.38 89 HIS A CA 1
ATOM 716 C C . HIS A 1 89 ? 8.536 -4.217 -2.024 1.00 80.38 89 HIS A C 1
ATOM 718 O O . HIS A 1 89 ? 7.624 -4.749 -1.388 1.00 80.38 89 HIS A O 1
ATOM 724 N N . ILE A 1 90 ? 8.732 -2.893 -2.006 1.00 86.25 90 ILE A N 1
ATOM 725 C CA . ILE A 1 90 ? 7.899 -1.967 -1.223 1.00 86.25 90 ILE A CA 1
ATOM 726 C C . ILE A 1 90 ? 6.439 -2.058 -1.671 1.00 86.25 90 ILE A C 1
ATOM 728 O O . ILE A 1 90 ? 5.546 -2.255 -0.849 1.00 86.25 90 ILE A O 1
ATOM 732 N N . ALA A 1 91 ? 6.181 -1.941 -2.974 1.00 86.88 91 ALA A N 1
ATOM 733 C CA . ALA A 1 91 ? 4.823 -1.958 -3.502 1.00 86.88 91 ALA A CA 1
ATOM 734 C C . ALA A 1 91 ? 4.103 -3.283 -3.214 1.00 86.88 91 ALA A C 1
ATOM 736 O O . ALA A 1 91 ? 2.966 -3.270 -2.742 1.00 86.88 91 ALA A O 1
ATOM 737 N N . SER A 1 92 ? 4.775 -4.413 -3.443 1.00 79.31 92 SER A N 1
ATOM 738 C CA . SER A 1 92 ? 4.208 -5.748 -3.219 1.00 79.31 92 SER A CA 1
ATOM 739 C C . SER A 1 92 ? 3.911 -5.988 -1.742 1.00 79.31 92 SER A C 1
ATOM 741 O O . SER A 1 92 ? 2.834 -6.477 -1.413 1.00 79.31 92 SER A O 1
ATOM 743 N N . SER A 1 93 ? 4.808 -5.562 -0.846 1.00 82.75 93 SER A N 1
ATOM 744 C CA . SER A 1 93 ? 4.605 -5.683 0.604 1.00 82.75 93 SER A CA 1
ATOM 745 C C . SER A 1 93 ? 3.375 -4.906 1.070 1.00 82.75 93 SER A C 1
ATOM 747 O O . SER A 1 93 ? 2.588 -5.400 1.871 1.00 82.75 93 SER A O 1
ATOM 749 N N . ILE A 1 94 ? 3.168 -3.704 0.530 1.00 89.06 94 ILE A N 1
ATOM 750 C CA . ILE A 1 94 ? 2.001 -2.874 0.842 1.00 89.06 94 ILE A CA 1
ATOM 751 C C . ILE A 1 94 ? 0.720 -3.493 0.289 1.00 89.06 94 ILE A C 1
ATOM 753 O O . ILE A 1 94 ? -0.277 -3.565 0.999 1.00 89.06 94 ILE A O 1
ATOM 757 N N . ILE A 1 95 ? 0.736 -3.980 -0.951 1.00 84.62 95 ILE A N 1
ATOM 758 C CA . ILE A 1 95 ? -0.415 -4.668 -1.548 1.00 84.62 95 ILE A CA 1
ATOM 759 C C . ILE A 1 95 ? -0.802 -5.883 -0.695 1.00 84.62 95 ILE A C 1
ATOM 761 O O . ILE A 1 95 ? -1.952 -5.993 -0.277 1.00 84.62 95 ILE A O 1
ATOM 765 N N . ALA A 1 96 ? 0.164 -6.742 -0.368 1.00 79.94 96 ALA A N 1
ATOM 766 C CA . ALA A 1 96 ? -0.030 -7.920 0.472 1.00 79.94 96 ALA A CA 1
ATOM 767 C C . ALA A 1 96 ? -0.594 -7.571 1.856 1.00 79.94 96 ALA A C 1
ATOM 769 O O . ALA A 1 96 ? -1.538 -8.207 2.325 1.00 79.94 96 ALA A O 1
ATOM 770 N N . LEU A 1 97 ? -0.068 -6.511 2.477 1.00 84.94 97 LEU A N 1
ATOM 771 C CA . LEU A 1 97 ? -0.521 -6.025 3.775 1.00 84.94 97 LEU A CA 1
ATOM 772 C C . LEU A 1 97 ? -2.031 -5.754 3.782 1.00 84.94 97 LEU A C 1
ATOM 774 O O . LEU A 1 97 ? -2.725 -6.199 4.698 1.00 84.94 97 LEU A O 1
ATOM 778 N N . PHE A 1 98 ? -2.546 -5.071 2.757 1.00 86.19 98 PHE A N 1
ATOM 779 C CA . PHE A 1 98 ? -3.974 -4.767 2.655 1.00 86.19 98 PHE A CA 1
ATOM 780 C C . PHE A 1 98 ? -4.816 -5.955 2.176 1.00 86.19 98 PHE A C 1
ATOM 782 O O . PHE A 1 98 ? -5.935 -6.099 2.660 1.00 86.19 98 PHE A O 1
ATOM 789 N N . LEU A 1 99 ? -4.298 -6.823 1.300 1.00 81.75 99 LEU A N 1
ATOM 790 C CA . LEU A 1 99 ? -5.005 -8.041 0.879 1.00 81.75 99 LEU A CA 1
ATOM 791 C C . LEU A 1 99 ? -5.276 -8.990 2.054 1.00 81.75 99 LEU A C 1
ATOM 793 O O . LEU A 1 99 ? -6.345 -9.589 2.125 1.00 81.75 99 LEU A O 1
ATOM 797 N N . CYS A 1 100 ? -4.333 -9.116 2.987 1.00 79.19 100 CYS A N 1
ATOM 798 C CA . CYS A 1 100 ? -4.456 -10.071 4.088 1.00 79.19 100 CYS A CA 1
ATOM 799 C C . CYS A 1 100 ? -5.161 -9.514 5.324 1.00 79.19 100 CYS A C 1
ATOM 801 O O . CYS A 1 100 ? -5.786 -10.272 6.062 1.00 79.19 100 CYS A O 1
ATOM 803 N N . ASN A 1 101 ? -5.074 -8.204 5.559 1.00 81.88 101 ASN A N 1
ATOM 804 C CA . ASN A 1 101 ? -5.545 -7.601 6.809 1.00 81.88 101 ASN A CA 1
ATOM 805 C C . ASN A 1 101 ? -6.673 -6.581 6.617 1.00 81.88 101 ASN A C 1
ATOM 807 O O . ASN A 1 101 ? -7.285 -6.144 7.595 1.00 81.88 101 ASN A O 1
ATOM 811 N N . GLY A 1 102 ? -6.961 -6.192 5.374 1.00 80.75 102 GLY A N 1
ATOM 812 C CA . GLY A 1 102 ? -8.031 -5.263 5.049 1.00 80.75 102 GLY A CA 1
ATOM 813 C C . GLY A 1 102 ? -9.426 -5.809 5.360 1.00 80.75 102 GLY A C 1
ATOM 814 O O . GLY A 1 102 ? -9.648 -6.994 5.631 1.00 80.75 102 GLY A O 1
ATOM 815 N N . LYS A 1 103 ? -10.403 -4.904 5.319 1.00 85.44 103 LYS A N 1
ATOM 816 C CA . LYS A 1 103 ? -11.813 -5.283 5.171 1.00 85.44 103 LYS A CA 1
ATOM 817 C C . LYS A 1 103 ? -12.078 -5.715 3.733 1.00 85.44 103 LYS A C 1
ATOM 819 O O . LYS A 1 103 ? -11.333 -5.319 2.846 1.00 85.44 103 LYS A O 1
ATOM 824 N N . GLU A 1 104 ? -13.151 -6.469 3.523 1.00 77.31 104 GLU A N 1
ATOM 825 C CA . GLU A 1 104 ? -13.551 -6.992 2.209 1.00 77.31 104 GLU A CA 1
ATOM 826 C C . GLU A 1 104 ? -13.582 -5.895 1.131 1.00 77.31 104 GLU A C 1
ATOM 828 O O . GLU A 1 104 ? -12.840 -5.985 0.159 1.00 77.31 104 GLU A O 1
ATOM 833 N N . ASP A 1 105 ? -14.263 -4.773 1.392 1.00 77.25 105 ASP A N 1
ATOM 834 C CA . ASP A 1 105 ? -14.294 -3.622 0.474 1.00 77.25 105 ASP A CA 1
ATOM 835 C C . ASP A 1 105 ? -12.895 -3.063 0.141 1.00 77.25 105 ASP A C 1
ATOM 837 O O . ASP A 1 105 ? -12.609 -2.673 -0.993 1.00 77.25 105 ASP A O 1
ATOM 841 N N . THR A 1 106 ? -12.000 -3.011 1.133 1.00 81.88 106 THR A N 1
ATOM 842 C CA . THR A 1 106 ? -10.612 -2.572 0.932 1.00 81.88 106 THR A CA 1
ATOM 843 C C . THR A 1 106 ? -9.858 -3.575 0.062 1.00 81.88 106 THR A C 1
ATOM 845 O O . THR A 1 106 ? -9.167 -3.168 -0.870 1.00 81.88 106 THR A O 1
ATOM 848 N N . VAL A 1 107 ? -9.997 -4.873 0.334 1.00 75.50 107 VAL A N 1
ATOM 849 C CA . VAL A 1 107 ? -9.354 -5.950 -0.431 1.00 75.50 107 VAL A CA 1
ATOM 850 C C . VAL A 1 107 ? -9.780 -5.886 -1.898 1.00 75.50 107 VAL A C 1
ATOM 852 O O . VAL A 1 107 ? -8.916 -5.864 -2.778 1.00 75.50 107 VAL A O 1
ATOM 855 N N . ASP A 1 108 ? -11.076 -5.742 -2.168 1.00 73.31 108 ASP A N 1
ATOM 856 C CA . ASP A 1 108 ? -11.609 -5.620 -3.527 1.00 73.31 108 ASP A CA 1
ATOM 857 C C . ASP A 1 108 ? -11.020 -4.417 -4.270 1.00 73.31 108 ASP A C 1
ATOM 859 O O . ASP A 1 108 ? -10.596 -4.525 -5.426 1.00 73.31 108 ASP A O 1
ATOM 863 N N . LEU A 1 109 ? -10.911 -3.265 -3.603 1.00 77.81 109 LEU A N 1
ATOM 864 C CA . LEU A 1 109 ? -10.299 -2.075 -4.193 1.00 77.81 109 LEU A CA 1
ATOM 865 C C . LEU A 1 109 ? -8.792 -2.249 -4.438 1.00 77.81 109 LEU A C 1
ATOM 867 O O . LEU A 1 109 ? -8.279 -1.739 -5.439 1.00 77.81 109 LEU A O 1
ATOM 871 N N . VAL A 1 110 ? -8.061 -2.958 -3.572 1.00 78.25 110 VAL A N 1
ATOM 872 C CA . VAL A 1 110 ? -6.643 -3.292 -3.812 1.00 78.25 110 VAL A CA 1
ATOM 873 C C . VAL A 1 110 ? -6.511 -4.158 -5.059 1.00 78.25 110 VAL A C 1
ATOM 875 O O . VAL A 1 110 ? -5.695 -3.853 -5.933 1.00 78.25 110 VAL A O 1
ATOM 878 N N . ILE A 1 111 ? -7.340 -5.197 -5.178 1.00 71.25 111 ILE A N 1
ATOM 879 C CA . ILE A 1 111 ? -7.366 -6.101 -6.331 1.00 71.25 111 ILE A CA 1
ATOM 880 C C . ILE A 1 111 ? -7.646 -5.324 -7.619 1.00 71.25 111 ILE A C 1
ATOM 882 O O . ILE A 1 111 ? -6.921 -5.476 -8.606 1.00 71.25 111 ILE A O 1
ATOM 886 N N . GLN A 1 112 ? -8.653 -4.448 -7.617 1.00 69.69 112 GLN A N 1
ATOM 887 C CA . GLN A 1 112 ? -8.983 -3.615 -8.774 1.00 69.69 112 GLN A CA 1
ATOM 888 C C . GLN A 1 112 ? -7.820 -2.697 -9.166 1.00 69.69 112 GLN A C 1
ATOM 890 O O . GLN A 1 112 ? -7.487 -2.592 -10.350 1.00 69.69 112 GLN A O 1
ATOM 895 N N . ASN A 1 113 ? -7.165 -2.063 -8.188 1.00 70.75 113 ASN A N 1
ATOM 896 C CA . ASN A 1 113 ? -6.002 -1.211 -8.434 1.00 70.75 113 ASN A CA 1
ATOM 897 C C . ASN A 1 113 ? -4.829 -1.998 -9.031 1.00 70.75 113 ASN A C 1
ATOM 899 O O . ASN A 1 113 ? -4.189 -1.513 -9.968 1.00 70.75 113 ASN A O 1
ATOM 903 N N . LEU A 1 114 ? -4.577 -3.213 -8.537 1.00 70.62 114 LEU A N 1
ATOM 904 C CA . LEU A 1 114 ? -3.547 -4.108 -9.058 1.00 70.62 114 LEU A CA 1
ATOM 905 C C . LEU A 1 114 ? -3.845 -4.529 -10.505 1.00 70.62 114 LEU A C 1
ATOM 907 O O . LEU A 1 114 ? -2.983 -4.390 -11.374 1.00 70.62 114 LEU A O 1
ATOM 911 N N . CYS A 1 115 ? -5.080 -4.946 -10.796 1.00 64.44 115 CYS A N 1
ATOM 912 C CA . CYS A 1 115 ? -5.508 -5.298 -12.154 1.00 64.44 115 CYS A CA 1
ATOM 913 C C . CYS A 1 115 ? -5.350 -4.107 -13.116 1.00 64.44 115 CYS A C 1
ATOM 915 O O . CYS A 1 115 ? -4.793 -4.242 -14.208 1.00 64.44 115 CYS A O 1
ATOM 917 N N . CYS A 1 116 ? -5.749 -2.907 -12.678 1.00 65.31 116 CYS A N 1
ATOM 918 C CA . CYS A 1 116 ? -5.566 -1.667 -13.434 1.00 65.31 116 CYS A CA 1
ATOM 919 C C . CYS A 1 116 ? -4.092 -1.289 -13.635 1.00 65.31 116 CYS A C 1
ATOM 921 O O . CYS A 1 116 ? -3.765 -0.577 -14.586 1.00 65.31 116 CYS A O 1
ATOM 923 N N . ALA A 1 117 ? -3.203 -1.646 -12.708 1.00 62.75 117 ALA A N 1
ATOM 924 C CA . ALA A 1 117 ? -1.773 -1.367 -12.819 1.00 62.75 117 ALA A CA 1
ATOM 925 C C . ALA A 1 117 ? -1.092 -2.279 -13.839 1.00 62.75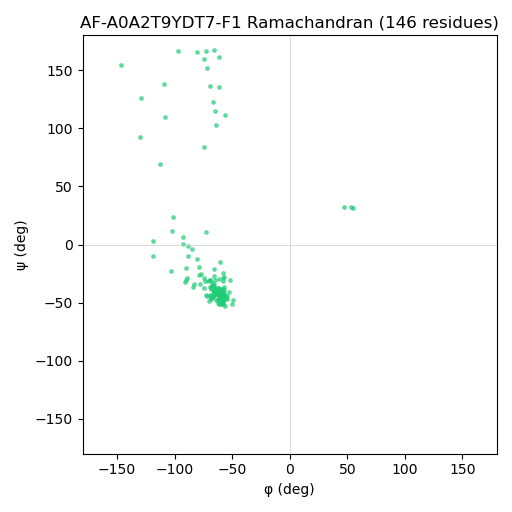 117 ALA A C 1
ATOM 927 O O . ALA A 1 117 ? -0.242 -1.814 -14.593 1.00 62.75 117 ALA A O 1
ATOM 928 N N . LEU A 1 118 ? -1.516 -3.537 -13.896 1.00 59.78 118 LEU A N 1
ATOM 929 C CA . LEU A 1 118 ? -0.914 -4.564 -14.739 1.00 59.78 118 LEU A CA 1
ATOM 930 C C . LEU A 1 118 ? -1.593 -4.702 -16.115 1.00 59.78 118 LEU A C 1
ATOM 932 O O . LEU A 1 118 ? -1.172 -5.519 -16.926 1.00 59.78 118 LEU A O 1
ATOM 936 N N . MET A 1 119 ? -2.626 -3.894 -16.400 1.00 61.16 119 MET A N 1
ATOM 937 C CA . MET A 1 119 ? -3.403 -3.934 -17.653 1.00 61.16 119 MET A CA 1
ATOM 938 C C . MET A 1 119 ? -3.947 -5.336 -17.986 1.00 61.16 119 MET A C 1
ATOM 940 O O . MET A 1 119 ? -4.099 -5.712 -19.149 1.00 61.16 119 MET A O 1
ATOM 944 N N . VAL A 1 120 ? -4.268 -6.113 -16.953 1.00 51.53 120 VAL A N 1
ATOM 945 C CA . VAL A 1 120 ? -4.799 -7.477 -17.059 1.00 51.53 120 VAL A CA 1
ATOM 946 C C . VAL A 1 120 ? -6.259 -7.498 -16.638 1.00 51.53 120 VAL A C 1
ATOM 948 O O . VAL A 1 120 ? -6.660 -6.844 -15.678 1.00 51.53 120 VAL A O 1
ATOM 951 N N . LYS A 1 121 ? -7.063 -8.251 -17.399 1.00 42.22 121 LYS A N 1
ATOM 952 C CA . LYS A 1 121 ? -8.513 -8.382 -17.194 1.00 42.22 121 LYS A CA 1
ATOM 953 C C . LYS A 1 121 ? -8.887 -9.349 -16.060 1.00 42.22 121 LYS A C 1
ATOM 955 O O . LYS A 1 121 ? -10.013 -9.276 -15.585 1.00 42.22 121 LYS A O 1
ATOM 960 N N . SER A 1 122 ? -7.980 -10.239 -15.647 1.00 43.94 122 SER A N 1
ATOM 961 C CA . SER A 1 122 ? -8.152 -11.117 -14.483 1.00 43.94 122 SER A CA 1
ATOM 962 C C . SER A 1 122 ? -6.816 -11.379 -13.783 1.00 43.94 122 SER A C 1
ATOM 964 O O . SER A 1 122 ? -5.747 -11.294 -14.400 1.00 43.94 122 SER A O 1
ATOM 966 N N . ILE A 1 123 ? -6.903 -11.693 -12.488 1.00 49.09 123 ILE A N 1
ATOM 967 C CA . ILE A 1 123 ? -5.782 -11.998 -11.588 1.00 49.09 123 ILE A CA 1
ATOM 968 C C . ILE A 1 123 ? -4.945 -13.179 -12.107 1.00 49.09 123 ILE A C 1
ATOM 970 O O . ILE A 1 123 ? -3.733 -13.182 -11.926 1.00 49.09 123 ILE A O 1
ATOM 974 N N . ASP A 1 124 ? -5.544 -14.119 -12.843 1.00 41.72 124 ASP A N 1
ATOM 975 C CA . ASP A 1 124 ? -4.909 -15.374 -13.285 1.00 41.72 124 ASP A CA 1
ATOM 976 C C . ASP A 1 124 ? -3.641 -15.171 -14.129 1.00 41.72 124 ASP A C 1
ATOM 978 O O . ASP A 1 124 ? -2.695 -15.950 -14.051 1.00 41.72 124 ASP A O 1
ATOM 982 N N . LYS A 1 125 ? -3.567 -14.085 -14.910 1.00 38.34 125 LYS A N 1
ATOM 983 C CA . LYS A 1 125 ? -2.355 -13.749 -15.678 1.00 38.34 125 LYS A CA 1
ATOM 984 C C . LYS A 1 125 ? -1.243 -13.141 -14.823 1.00 38.34 125 LYS A C 1
ATOM 986 O O . LYS A 1 125 ? -0.080 -13.248 -15.195 1.00 38.34 125 LYS A O 1
ATOM 991 N N . ILE A 1 126 ?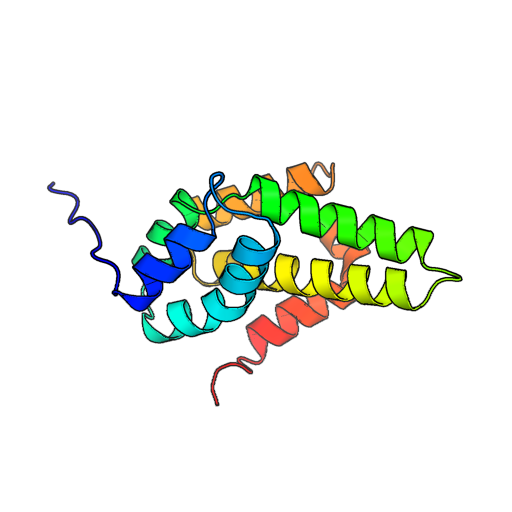 -1.589 -12.514 -13.700 1.00 41.00 126 ILE A N 1
ATOM 992 C CA . ILE A 1 126 ? -0.626 -11.994 -12.720 1.00 41.00 126 ILE A CA 1
ATOM 993 C C . ILE A 1 126 ? 0.015 -13.166 -11.987 1.00 41.00 126 ILE A C 1
ATOM 995 O O . ILE A 1 126 ? 1.232 -13.189 -11.859 1.00 41.00 126 ILE A O 1
ATOM 999 N N . LEU A 1 127 ? -0.791 -14.155 -11.583 1.00 42.88 127 LEU A N 1
ATOM 1000 C CA . LEU A 1 127 ? -0.320 -15.372 -10.914 1.00 42.88 127 LEU A CA 1
ATOM 1001 C C . LEU A 1 127 ? 0.723 -16.124 -11.764 1.00 42.88 127 LEU A C 1
ATOM 1003 O O . LEU A 1 127 ? 1.705 -16.600 -11.214 1.00 42.88 127 LEU A O 1
ATOM 1007 N N . ASN A 1 128 ? 0.562 -16.139 -13.094 1.00 39.06 128 ASN A N 1
ATOM 1008 C CA . ASN A 1 128 ? 1.493 -16.798 -14.024 1.00 39.06 128 ASN A CA 1
ATOM 1009 C C . ASN A 1 128 ? 2.782 -16.006 -14.334 1.00 39.06 128 ASN A C 1
ATOM 1011 O O . ASN A 1 128 ? 3.772 -16.602 -14.736 1.00 39.06 128 ASN A O 1
ATOM 1015 N N . ILE A 1 129 ? 2.781 -14.670 -14.227 1.00 39.53 129 ILE A N 1
ATOM 1016 C CA . ILE A 1 129 ? 3.981 -13.835 -14.482 1.00 39.53 129 ILE A CA 1
ATOM 1017 C C . ILE A 1 129 ? 4.769 -13.612 -13.189 1.00 39.53 129 ILE A C 1
ATOM 1019 O O . ILE A 1 129 ? 5.989 -13.485 -13.194 1.00 39.53 129 ILE A O 1
ATOM 1023 N N . ALA A 1 130 ? 4.054 -13.549 -12.074 1.00 43.62 130 ALA A N 1
ATOM 1024 C CA . ALA A 1 130 ? 4.593 -13.307 -10.755 1.00 43.62 130 ALA A CA 1
ATOM 1025 C C . ALA A 1 130 ? 4.698 -14.609 -9.954 1.00 43.62 130 ALA A C 1
ATOM 1027 O O . ALA A 1 130 ? 4.672 -14.521 -8.740 1.00 43.62 130 ALA A O 1
ATOM 1028 N N . GLU A 1 131 ? 4.784 -15.792 -10.569 1.00 42.66 131 GLU A N 1
ATOM 1029 C CA . GLU A 1 131 ? 4.707 -17.076 -9.849 1.00 42.66 131 GLU A CA 1
ATOM 1030 C C . GLU A 1 131 ? 5.750 -17.148 -8.716 1.00 42.66 131 GLU A C 1
ATOM 1032 O O . GLU A 1 131 ? 5.382 -17.377 -7.569 1.00 42.66 131 GLU A O 1
ATOM 1037 N N . ASP A 1 132 ? 6.996 -16.735 -8.975 1.00 39.72 132 ASP A N 1
ATOM 1038 C CA . ASP A 1 132 ? 8.059 -16.625 -7.959 1.00 39.72 132 ASP A CA 1
ATOM 1039 C C . ASP A 1 132 ? 7.836 -15.493 -6.935 1.00 39.72 132 ASP A C 1
ATOM 1041 O O . ASP A 1 132 ? 8.260 -15.561 -5.779 1.00 39.72 132 ASP A O 1
ATOM 1045 N N . TRP A 1 133 ? 7.184 -14.407 -7.343 1.00 45.53 133 TRP A N 1
ATOM 1046 C CA . TRP A 1 133 ? 6.973 -13.204 -6.527 1.00 45.53 133 TRP A CA 1
ATOM 1047 C C . TRP A 1 133 ? 5.765 -13.333 -5.618 1.00 45.53 133 TRP A C 1
ATOM 1049 O O . TRP A 1 133 ? 5.768 -12.846 -4.492 1.00 45.53 133 TRP A O 1
ATOM 1059 N N . LEU A 1 134 ? 4.731 -13.983 -6.119 1.00 46.38 134 LEU A N 1
ATOM 1060 C CA . LEU A 1 134 ? 3.492 -14.287 -5.459 1.00 46.38 134 LEU A CA 1
ATOM 1061 C C . LEU A 1 134 ? 3.661 -15.550 -4.629 1.00 46.38 134 LEU A C 1
ATOM 1063 O O . LEU A 1 134 ? 3.138 -15.552 -3.534 1.00 46.38 134 LEU A O 1
ATOM 1067 N N . GLU A 1 135 ? 4.462 -16.543 -5.034 1.00 45.09 135 GLU A N 1
ATOM 1068 C CA . GLU A 1 135 ? 4.942 -17.563 -4.100 1.00 45.09 135 GLU A CA 1
ATOM 1069 C C . GLU A 1 135 ? 5.730 -16.918 -2.972 1.00 45.09 135 GLU A C 1
ATOM 1071 O O . GLU A 1 135 ? 5.480 -17.269 -1.837 1.00 45.09 135 GLU A O 1
ATOM 1076 N N . ASN A 1 136 ? 6.648 -15.978 -3.222 1.00 41.75 136 ASN A N 1
ATOM 1077 C CA . ASN A 1 136 ? 7.375 -15.325 -2.129 1.00 41.75 136 ASN A CA 1
ATOM 1078 C C . ASN A 1 136 ? 6.474 -14.423 -1.285 1.00 41.75 136 ASN A C 1
ATOM 1080 O O . ASN A 1 136 ? 6.595 -14.411 -0.069 1.00 41.75 136 ASN A O 1
ATOM 1084 N N . THR A 1 137 ? 5.531 -13.709 -1.895 1.00 43.81 137 THR A N 1
ATOM 1085 C CA . THR A 1 137 ? 4.566 -12.869 -1.178 1.00 43.81 137 THR A CA 1
ATOM 1086 C C . THR A 1 137 ? 3.604 -13.745 -0.381 1.00 43.81 137 THR A C 1
ATOM 1088 O O . THR A 1 137 ? 3.439 -13.517 0.805 1.00 43.81 137 THR A O 1
ATOM 1091 N N . ILE A 1 138 ? 3.048 -14.809 -0.962 1.00 42.78 138 ILE A N 1
ATOM 1092 C CA . ILE A 1 138 ? 2.202 -15.808 -0.293 1.00 42.78 138 ILE A CA 1
ATOM 1093 C C . ILE A 1 138 ? 3.002 -16.589 0.750 1.00 42.78 138 ILE A C 1
ATOM 1095 O O . ILE A 1 138 ? 2.485 -16.792 1.836 1.00 42.78 138 ILE A O 1
ATOM 1099 N N . LYS A 1 139 ? 4.260 -16.966 0.502 1.00 39.72 139 LYS A N 1
ATOM 1100 C CA . LYS A 1 139 ? 5.156 -17.602 1.483 1.00 39.72 139 LYS A CA 1
ATOM 1101 C C . LYS A 1 139 ? 5.445 -16.642 2.623 1.00 39.72 139 LYS A C 1
ATOM 1103 O O . LYS A 1 139 ? 5.382 -17.071 3.761 1.00 39.72 139 LYS A O 1
ATOM 1108 N N . VAL A 1 140 ? 5.681 -15.354 2.383 1.00 39.09 140 VAL A N 1
ATOM 1109 C CA . VAL A 1 140 ? 5.810 -14.325 3.435 1.00 39.09 140 VAL A CA 1
ATOM 1110 C C . VAL A 1 140 ? 4.488 -14.147 4.199 1.00 39.09 140 VAL A C 1
ATOM 1112 O O . VAL A 1 140 ? 4.502 -14.035 5.423 1.00 39.09 140 VAL A O 1
ATOM 1115 N N . LEU A 1 141 ? 3.345 -14.212 3.512 1.00 36.56 141 LEU A N 1
ATOM 1116 C CA . LEU A 1 141 ? 2.001 -14.152 4.100 1.00 36.56 141 LEU A CA 1
ATOM 1117 C C . LEU A 1 141 ? 1.619 -15.425 4.888 1.00 36.56 141 LEU A C 1
ATOM 1119 O O . LEU A 1 141 ? 0.885 -15.330 5.865 1.00 36.56 141 LEU A O 1
ATOM 1123 N N . GLN A 1 142 ? 2.119 -16.601 4.496 1.00 35.75 142 GLN A N 1
ATOM 1124 C CA . GLN A 1 142 ? 1.864 -17.907 5.122 1.00 35.75 142 GLN A CA 1
ATOM 1125 C C . GLN A 1 142 ? 2.876 -18.243 6.222 1.00 35.75 142 GLN A C 1
ATOM 1127 O O . GLN A 1 142 ? 2.538 -18.937 7.175 1.00 35.75 142 GLN A O 1
ATOM 1132 N N . SER A 1 143 ? 4.115 -17.767 6.099 1.00 34.09 143 SER A N 1
ATOM 1133 C CA . SER A 1 143 ? 5.197 -18.043 7.050 1.00 34.09 143 SER A CA 1
ATOM 1134 C C . SER A 1 143 ? 5.136 -17.170 8.296 1.00 34.09 143 SER A C 1
ATOM 1136 O O . SER A 1 143 ? 5.833 -17.467 9.261 1.00 34.09 143 SER A O 1
ATOM 1138 N N . GLY A 1 144 ? 4.321 -16.108 8.305 1.00 34.84 144 GLY A N 1
ATOM 1139 C CA . GLY A 1 144 ? 4.187 -15.248 9.475 1.00 34.84 144 GLY A CA 1
ATOM 1140 C C . GLY A 1 144 ? 5.530 -14.701 9.966 1.00 34.84 144 GLY A C 1
ATOM 1141 O O . GLY A 1 144 ? 5.676 -14.482 11.157 1.00 34.84 144 GLY A O 1
ATOM 1142 N N . ILE A 1 145 ? 6.521 -14.467 9.093 1.00 35.22 145 ILE A N 1
ATOM 1143 C 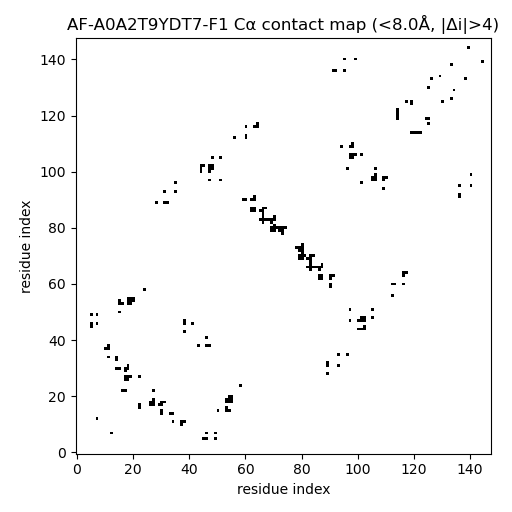CA . ILE A 1 145 ? 7.889 -14.060 9.497 1.00 35.22 145 ILE A CA 1
ATOM 1144 C C . ILE A 1 145 ? 7.962 -12.592 9.996 1.00 35.22 145 ILE A C 1
ATOM 1146 O O . ILE A 1 145 ? 9.030 -12.063 10.278 1.00 35.22 145 ILE A O 1
ATOM 1150 N N . PHE A 1 146 ? 6.816 -11.943 10.229 1.00 38.91 146 PHE A N 1
ATOM 1151 C CA . PHE A 1 146 ? 6.710 -10.757 11.097 1.00 38.91 146 PHE A CA 1
ATOM 1152 C C . PHE A 1 146 ? 6.118 -11.061 12.492 1.00 38.91 146 PHE A C 1
ATOM 1154 O O . PHE A 1 146 ? 5.794 -10.140 13.242 1.00 38.91 146 PHE A O 1
ATOM 1161 N N . LEU A 1 147 ? 5.997 -12.343 12.848 1.00 30.39 147 LEU A N 1
ATOM 1162 C CA . LEU A 1 147 ? 5.726 -12.864 14.188 1.00 30.39 147 LEU A CA 1
ATOM 1163 C C . LEU A 1 147 ? 6.966 -13.618 14.693 1.00 30.39 147 LEU A C 1
ATOM 1165 O O . LEU A 1 147 ? 6.968 -14.843 14.783 1.00 30.39 147 LEU A O 1
ATOM 1169 N N . ASN A 1 148 ? 8.032 -12.868 14.970 1.00 28.19 148 ASN A N 1
ATOM 1170 C CA . ASN A 1 148 ? 8.989 -13.127 16.050 1.00 28.19 148 ASN A CA 1
ATOM 1171 C C . ASN A 1 148 ? 9.731 -11.831 16.377 1.00 28.19 148 ASN A C 1
ATOM 1173 O O . ASN A 1 148 ? 10.300 -11.229 15.440 1.00 28.19 148 ASN A O 1
#

Radius of gyration: 15.76 Å; Cα contacts (8 Å, |Δi|>4): 133; chains: 1; bounding box: 50×34×36 Å

Foldseek 3Di:
DDPPQDDADPVLVVLLVLQAPVHDLVSNLVSLVCVLVRCVVVLDQSSLVVSLVGGPLVSLLVLLLLLVVLCVVCPPPPVSPVSSVSSNVSSLLNLLSCCQRHDPVSNVVSLVSVCVSVVHPDCVVVCVVCVVVVCVSVCCVVVPVVPD

pLDDT: mean 74.8, std 20.23, range [28.19, 97.12]

Organism: NCBI:txid133385